Protein AF-A0A9D4BK96-F1 (afdb_monomer)

Sequence (58 aa):
MLNTNNILYIGGLQDVEQRTLGRFKSGFSGCLRDLVLDGYTLDMLAIADSGRNIKPCL

Organism: Dreissena polymorpha (NCBI:txid45954)

Foldseek 3Di:
DDDPPDDDDAQADPPRCVVVVNPDDHGHDDDDDQDADPNDTDPCVVPDPDDDPDDDDD

InterPro domains:
  IPR001791 Laminin G domain [PF02210] (2-39)
  IPR001791 Laminin G domain [PS50025] (1-57)
  IPR013320 Concanavalin A-like lectin/glucanase domain superfamily [SSF49899] (2-57)

pLDDT: mean 92.09, std 6.47, range [59.0, 97.0]

Radius of gyration: 12.92 Å; Cα contacts (8 Å, |Δi|>4): 30; chains: 1; bounding box: 38×20×29 Å

Mean predicted aligned error: 3.66 Å

Secondary structure (DSSP, 8-state):
-----S----S--TTHHHHTTTS-SS---S-----EETTEEP-HHHH-S--SS-----

Solvent-accessible surface area (backbone atoms only — not comparable to full-atom values): 4274 Å² total; per-residue (Å²): 139,82,93,68,96,61,89,86,74,72,60,45,64,83,61,36,29,71,77,46,74,64,73,37,84,65,60,66,85,84,86,86,75,88,47,66,56,98,87,42,78,53,60,68,82,82,69,51,92,76,87,75,97,77,72,86,79,133

Structure (mmCIF, N/CA/C/O backbone):
data_AF-A0A9D4BK96-F1
#
_entry.id   AF-A0A9D4BK96-F1
#
loop_
_atom_site.group_PDB
_atom_site.id
_atom_site.type_symbol
_atom_site.label_atom_id
_atom_site.label_alt_id
_atom_site.label_comp_id
_atom_site.label_asym_id
_atom_site.label_entity_id
_atom_site.label_seq_id
_atom_site.pdbx_PDB_ins_code
_atom_site.Cartn_x
_atom_site.Cartn_y
_atom_site.Cartn_z
_atom_site.occupancy
_atom_site.B_iso_or_equiv
_atom_site.auth_seq_id
_atom_site.auth_comp_id
_atom_site.auth_asym_id
_atom_site.auth_atom_id
_atom_site.pdbx_PDB_model_num
ATOM 1 N N . MET A 1 1 ? -20.056 -7.095 -0.813 1.00 59.00 1 MET A N 1
ATOM 2 C CA . MET A 1 1 ? -19.298 -6.218 -1.732 1.00 59.00 1 MET A CA 1
ATOM 3 C C . MET A 1 1 ? -18.520 -5.226 -0.884 1.00 59.00 1 MET A C 1
ATOM 5 O O . MET A 1 1 ? -19.077 -4.748 0.098 1.00 59.00 1 MET A O 1
ATOM 9 N N . LEU A 1 2 ? -17.249 -4.986 -1.202 1.00 76.38 2 LEU A N 1
ATOM 10 C CA . LEU A 1 2 ? -16.406 -4.002 -0.520 1.00 76.38 2 LEU A CA 1
ATOM 11 C C . LEU A 1 2 ? -16.321 -2.756 -1.411 1.00 76.38 2 LEU A C 1
ATOM 13 O O . LEU A 1 2 ? -16.073 -2.889 -2.604 1.00 76.38 2 LEU A O 1
ATOM 17 N N . ASN A 1 3 ? -16.538 -1.566 -0.853 1.00 79.56 3 ASN A N 1
ATOM 18 C CA . ASN A 1 3 ? -16.384 -0.315 -1.598 1.00 79.56 3 ASN A CA 1
ATOM 19 C C . ASN A 1 3 ? -14.906 0.100 -1.564 1.00 79.56 3 ASN A C 1
ATOM 21 O O . ASN A 1 3 ? -14.417 0.521 -0.517 1.00 79.56 3 ASN A O 1
ATOM 25 N N . THR A 1 4 ? -14.198 -0.034 -2.689 1.00 81.62 4 THR A N 1
ATOM 26 C CA . THR A 1 4 ? -12.737 0.170 -2.782 1.00 81.62 4 THR A CA 1
ATOM 27 C C . THR A 1 4 ? -12.336 1.178 -3.857 1.00 81.62 4 THR A C 1
ATOM 29 O O . THR A 1 4 ? -11.306 1.021 -4.501 1.00 81.62 4 THR A O 1
ATOM 32 N N . ASN A 1 5 ? -13.114 2.242 -4.050 1.00 77.81 5 ASN A N 1
ATOM 33 C CA . ASN A 1 5 ? -12.842 3.272 -5.069 1.00 77.81 5 ASN A CA 1
ATOM 34 C C . ASN A 1 5 ? -11.624 4.171 -4.743 1.00 77.81 5 ASN A C 1
ATOM 36 O O . ASN A 1 5 ? -11.477 5.245 -5.317 1.00 77.81 5 ASN A O 1
ATOM 40 N N . ASN A 1 6 ? -10.777 3.756 -3.800 1.00 78.69 6 ASN A N 1
ATOM 41 C CA . ASN A 1 6 ? -9.678 4.533 -3.241 1.00 78.69 6 ASN A CA 1
ATOM 42 C C . ASN A 1 6 ? -8.332 3.835 -3.492 1.00 78.69 6 ASN A C 1
ATOM 44 O O . ASN A 1 6 ? -8.270 2.685 -3.919 1.00 78.69 6 ASN A O 1
ATOM 48 N N . ILE A 1 7 ? -7.248 4.543 -3.177 1.00 86.81 7 ILE A N 1
ATOM 49 C CA . ILE A 1 7 ? -5.866 4.070 -3.314 1.00 86.81 7 ILE A CA 1
ATOM 50 C C . ILE A 1 7 ? -5.613 2.826 -2.447 1.00 86.81 7 ILE A C 1
ATOM 52 O O . ILE A 1 7 ? -5.992 2.780 -1.272 1.00 86.81 7 ILE A O 1
ATOM 56 N N . LEU A 1 8 ? -4.914 1.844 -3.023 1.00 90.56 8 LEU A N 1
ATOM 57 C CA . LEU A 1 8 ? -4.391 0.676 -2.318 1.00 90.56 8 LEU A CA 1
ATOM 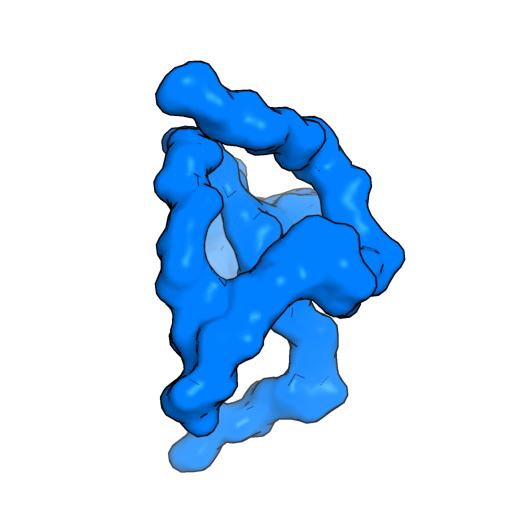58 C C . LEU A 1 8 ? -3.037 1.005 -1.674 1.00 90.56 8 LEU A C 1
ATOM 60 O O . LEU A 1 8 ? -2.111 1.442 -2.351 1.00 90.56 8 LEU A O 1
ATOM 64 N N . TYR A 1 9 ? -2.910 0.745 -0.373 1.00 93.31 9 TYR A N 1
ATOM 65 C CA . TYR A 1 9 ? -1.654 0.877 0.368 1.00 93.31 9 TYR A CA 1
ATOM 66 C C . TYR A 1 9 ? -1.058 -0.503 0.645 1.00 93.31 9 TYR A C 1
ATOM 68 O O . TYR A 1 9 ? -1.757 -1.399 1.119 1.00 93.31 9 TYR A O 1
ATOM 76 N N . ILE A 1 10 ? 0.240 -0.664 0.389 1.00 94.75 10 ILE A N 1
ATOM 77 C CA . ILE A 1 10 ? 0.978 -1.915 0.598 1.00 94.75 10 ILE A CA 1
ATOM 78 C C . ILE A 1 10 ? 2.146 -1.639 1.536 1.00 94.75 10 ILE A C 1
ATOM 80 O O . ILE A 1 10 ? 2.805 -0.607 1.442 1.00 94.75 10 ILE A O 1
ATOM 84 N N . GLY A 1 11 ? 2.389 -2.549 2.477 1.00 95.44 11 GLY A N 1
ATOM 85 C CA . GLY A 1 11 ? 3.447 -2.409 3.478 1.00 95.44 11 GLY A CA 1
ATOM 86 C C . GLY A 1 11 ? 3.082 -1.465 4.629 1.00 95.44 11 GLY A C 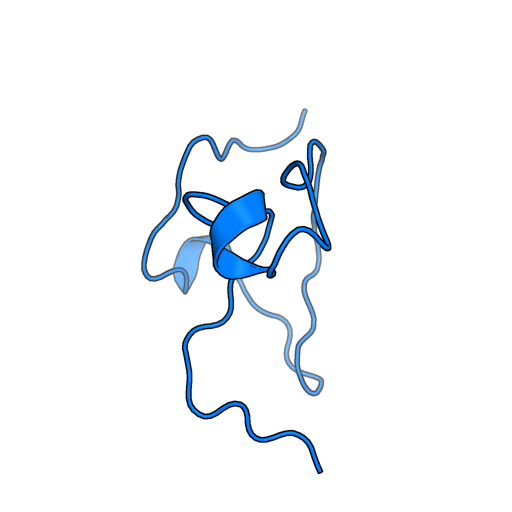1
ATOM 87 O O . GLY A 1 11 ? 3.405 -1.738 5.776 1.00 95.44 11 GLY A O 1
ATOM 88 N N . GLY A 1 12 ? 2.343 -0.389 4.379 1.00 94.69 12 GLY A N 1
ATOM 89 C CA . GLY A 1 12 ? 1.876 0.512 5.426 1.00 94.69 12 GLY A CA 1
ATOM 90 C C . GLY A 1 12 ? 1.282 1.795 4.869 1.00 94.69 12 GLY A C 1
ATOM 91 O O . GLY A 1 12 ? 1.098 1.949 3.665 1.00 94.69 12 GLY A O 1
ATOM 92 N N . LEU A 1 13 ? 0.984 2.725 5.769 1.00 93.31 13 LEU A N 1
ATOM 93 C CA . LEU A 1 13 ? 0.478 4.055 5.454 1.00 93.31 13 LEU A CA 1
ATOM 94 C C . LEU A 1 13 ? 0.992 5.067 6.484 1.00 93.31 13 LEU A C 1
ATOM 96 O O . LEU A 1 13 ? 1.467 4.687 7.552 1.00 93.31 13 LEU A O 1
ATOM 100 N N . GLN A 1 14 ? 0.918 6.356 6.163 1.00 91.50 14 GLN A N 1
ATOM 101 C CA . GLN A 1 14 ? 1.242 7.412 7.122 1.00 91.50 14 GLN A CA 1
ATOM 102 C C . GLN A 1 14 ? 0.252 7.376 8.296 1.00 91.50 14 GLN A C 1
ATOM 104 O O . GLN A 1 14 ? -0.937 7.160 8.071 1.00 91.50 14 GLN A O 1
ATOM 109 N N . ASP A 1 15 ? 0.742 7.570 9.522 1.00 93.75 15 ASP A N 1
ATOM 110 C CA . ASP A 1 15 ? -0.061 7.583 10.753 1.00 93.75 15 ASP A CA 1
ATOM 111 C C . ASP A 1 15 ? -0.988 6.358 10.875 1.00 93.75 15 ASP A C 1
ATOM 113 O O . ASP A 1 15 ? -2.197 6.489 11.074 1.00 93.75 15 ASP A O 1
ATOM 117 N N . VAL A 1 16 ? -0.417 5.148 10.722 1.00 95.50 16 VAL A N 1
ATOM 118 C CA . VAL A 1 16 ? -1.143 3.856 10.703 1.00 95.50 16 VAL A CA 1
ATOM 119 C C . VAL A 1 16 ? -2.169 3.757 11.829 1.00 95.50 16 VAL A C 1
ATOM 121 O O . VAL A 1 16 ? -3.317 3.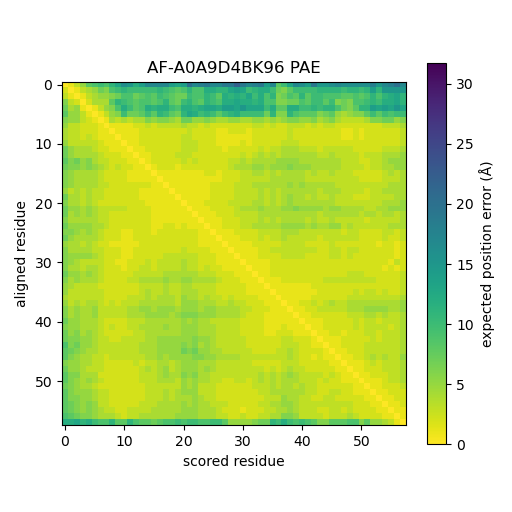393 11.578 1.00 95.50 16 VAL A O 1
ATOM 124 N N . GLU A 1 17 ? -1.784 4.121 13.050 1.00 97.00 17 GLU A N 1
ATOM 125 C CA . GLU A 1 17 ? -2.673 4.071 14.210 1.00 97.00 17 GLU A CA 1
ATOM 126 C C . GLU A 1 17 ? -3.894 4.975 14.026 1.00 97.00 17 GLU A C 1
ATOM 128 O O . GLU A 1 17 ? -5.026 4.510 14.146 1.00 97.00 17 GLU A O 1
ATOM 133 N N . GLN A 1 18 ? -3.701 6.231 13.625 1.00 97.00 18 GLN A N 1
ATOM 134 C CA . GLN A 1 18 ? -4.802 7.165 13.399 1.00 97.00 18 GLN A CA 1
ATOM 135 C C . GLN A 1 18 ? -5.685 6.733 12.220 1.00 97.00 18 GLN A C 1
ATOM 137 O O . GLN A 1 18 ? -6.911 6.693 12.331 1.00 97.00 18 GLN A O 1
ATOM 142 N N . ARG A 1 19 ? -5.074 6.371 11.088 1.00 93.25 19 ARG A N 1
ATOM 143 C CA . ARG A 1 19 ? -5.778 6.018 9.843 1.00 93.25 19 ARG A CA 1
ATOM 144 C C . ARG A 1 19 ? -6.536 4.697 9.922 1.00 93.25 19 ARG A C 1
ATOM 146 O O . ARG A 1 19 ? -7.409 4.449 9.094 1.00 93.25 19 ARG A O 1
ATOM 153 N N . THR A 1 20 ? -6.203 3.861 10.898 1.00 93.88 20 THR A N 1
ATOM 154 C CA . THR A 1 20 ? -6.866 2.577 11.145 1.00 93.88 20 THR A CA 1
ATOM 155 C C . THR A 1 20 ? -7.692 2.583 12.431 1.00 93.88 20 THR A C 1
ATOM 157 O O . THR A 1 20 ? -8.134 1.522 12.869 1.00 93.88 20 THR A O 1
ATOM 160 N N . LEU A 1 21 ? -7.927 3.760 13.029 1.00 96.50 21 LEU A N 1
ATOM 161 C CA . LEU A 1 21 ? -8.699 3.939 14.267 1.00 96.50 21 LEU A CA 1
ATOM 162 C C . LEU A 1 21 ? -8.183 3.061 15.421 1.00 96.50 21 LEU A C 1
ATOM 164 O O . LEU A 1 21 ? -8.948 2.405 16.124 1.00 96.50 21 LEU A O 1
ATOM 168 N N . GLY A 1 22 ? -6.863 3.006 15.581 1.00 96.81 22 GLY A N 1
ATOM 169 C CA . GLY A 1 22 ? -6.181 2.238 16.620 1.00 96.81 22 GLY A CA 1
ATOM 170 C C . GLY A 1 22 ? -6.056 0.741 16.334 1.00 96.81 22 GLY A C 1
ATOM 171 O O . GLY A 1 22 ? -5.484 0.017 17.148 1.00 96.81 22 GLY A O 1
ATOM 172 N N . ARG A 1 23 ? -6.564 0.244 15.195 1.00 96.94 23 ARG A N 1
ATOM 173 C CA . ARG A 1 23 ? -6.537 -1.192 14.876 1.00 96.94 23 ARG A CA 1
ATOM 174 C C . ARG A 1 23 ? -5.122 -1.722 14.659 1.00 96.94 23 ARG A C 1
ATOM 176 O O . ARG A 1 23 ? -4.822 -2.837 15.079 1.00 96.94 23 ARG A O 1
ATOM 183 N N . PHE A 1 24 ? -4.277 -0.951 13.985 1.00 96.81 24 PHE A N 1
ATOM 184 C CA . PHE A 1 24 ? -2.894 -1.317 13.705 1.00 96.81 24 PHE A CA 1
ATOM 185 C C . PHE A 1 24 ? -1.962 -0.234 14.234 1.00 96.81 24 PHE A C 1
ATOM 187 O O . PHE A 1 24 ? -2.196 0.947 14.012 1.00 96.81 24 PHE A O 1
ATOM 194 N N . LYS A 1 25 ? -0.888 -0.639 14.913 1.00 96.25 25 LYS A N 1
ATOM 195 C CA . LYS A 1 25 ? 0.093 0.294 15.494 1.00 96.25 25 LYS A CA 1
ATOM 196 C C . LYS A 1 25 ? 1.328 0.505 14.623 1.00 96.25 25 LYS A C 1
ATOM 198 O O . LYS A 1 25 ? 2.057 1.470 14.807 1.00 96.25 25 LYS A O 1
ATOM 203 N N . SER A 1 26 ? 1.571 -0.390 13.672 1.00 96.00 26 SER A N 1
ATOM 204 C CA . SER A 1 26 ? 2.738 -0.344 12.797 1.00 96.00 26 SER A CA 1
ATOM 205 C C . SER A 1 26 ? 2.408 -0.888 11.414 1.00 96.00 26 SER A C 1
ATOM 207 O O . SER A 1 26 ? 1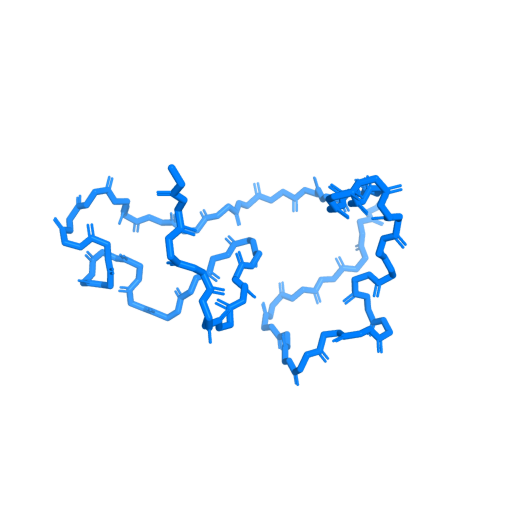.474 -1.674 11.244 1.00 96.00 26 SER A O 1
ATOM 209 N N . GLY A 1 27 ? 3.204 -0.471 10.431 1.00 95.50 27 GLY A N 1
ATOM 210 C CA . GLY A 1 27 ? 3.239 -1.114 9.124 1.00 95.50 27 GLY A CA 1
ATOM 211 C C . GLY A 1 27 ? 3.948 -2.469 9.171 1.00 95.50 27 GLY A C 1
ATOM 212 O O . GLY A 1 27 ? 4.522 -2.873 10.184 1.00 95.50 27 GLY A O 1
ATOM 213 N N . PHE A 1 28 ? 3.907 -3.157 8.042 1.00 96.56 28 PHE A N 1
ATOM 214 C CA . PHE A 1 28 ? 4.660 -4.365 7.763 1.00 96.56 28 PHE A CA 1
ATOM 215 C C . PHE A 1 28 ? 6.159 -4.058 7.625 1.00 96.56 28 PHE A C 1
ATOM 217 O O . PHE A 1 28 ? 6.554 -3.079 6.992 1.00 96.56 28 PHE A O 1
ATOM 224 N N . SER A 1 29 ? 6.989 -4.931 8.197 1.00 96.19 29 SER A N 1
ATOM 225 C CA . SER A 1 29 ? 8.447 -4.907 8.071 1.00 96.19 29 SER A CA 1
ATOM 226 C C . SER A 1 29 ? 8.911 -6.274 7.585 1.00 96.19 29 SER A C 1
ATOM 228 O O . SER A 1 29 ? 8.790 -7.265 8.306 1.00 96.19 29 SER A O 1
ATOM 230 N N . GLY A 1 30 ? 9.386 -6.337 6.345 1.00 96.12 30 GLY A N 1
ATOM 231 C CA . GLY A 1 30 ? 9.787 -7.580 5.702 1.00 96.12 30 GLY A CA 1
ATOM 232 C C . GLY A 1 30 ? 9.796 -7.465 4.183 1.00 96.12 30 GLY A C 1
ATOM 233 O O . GLY A 1 30 ? 9.787 -6.368 3.626 1.00 96.12 30 GLY A O 1
ATOM 234 N N . CYS A 1 31 ? 9.782 -8.620 3.526 1.00 96.81 31 CYS A N 1
ATOM 235 C CA . CYS A 1 31 ? 9.833 -8.745 2.076 1.00 96.81 31 CYS A CA 1
ATOM 236 C C . CYS A 1 31 ? 8.492 -9.206 1.511 1.00 96.81 31 CYS A C 1
ATOM 238 O O . CYS A 1 31 ? 7.873 -10.124 2.047 1.00 96.81 31 CYS A O 1
ATOM 240 N N . LEU A 1 32 ? 8.072 -8.586 0.409 1.00 95.06 32 LEU A N 1
ATOM 241 C CA . LEU A 1 32 ?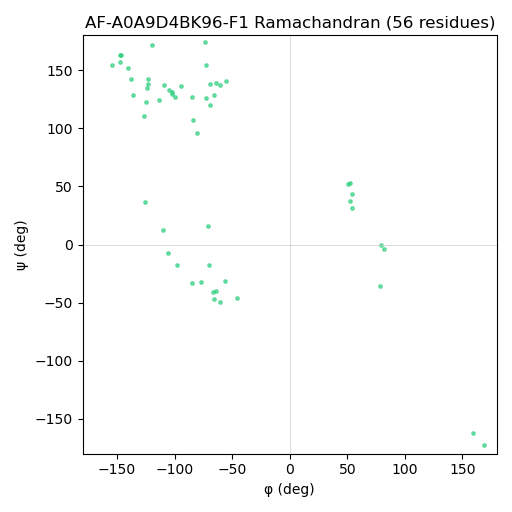 6.912 -8.988 -0.384 1.00 95.06 32 LEU A CA 1
ATOM 242 C C . LEU A 1 32 ? 7.370 -9.238 -1.822 1.00 95.06 32 LEU A C 1
ATOM 244 O O . LEU A 1 32 ? 8.217 -8.514 -2.342 1.00 95.06 32 LEU A O 1
ATOM 248 N N . ARG A 1 33 ? 6.801 -10.258 -2.461 1.00 94.69 33 ARG A N 1
ATOM 249 C CA . ARG A 1 33 ? 7.005 -10.597 -3.875 1.00 94.69 33 ARG A CA 1
ATOM 250 C C . ARG A 1 33 ? 5.721 -11.184 -4.450 1.00 94.69 33 ARG A C 1
ATOM 252 O O . ARG A 1 33 ? 4.865 -11.614 -3.682 1.00 94.69 33 ARG A O 1
ATOM 259 N N . ASP A 1 34 ? 5.627 -11.212 -5.777 1.00 94.56 34 ASP A N 1
ATOM 260 C CA . ASP A 1 34 ? 4.538 -11.849 -6.531 1.00 94.56 34 ASP A CA 1
ATOM 261 C C . ASP A 1 34 ? 3.138 -11.389 -6.090 1.00 94.56 34 ASP A C 1
ATOM 263 O O . ASP A 1 34 ? 2.267 -12.192 -5.754 1.00 94.56 34 ASP A O 1
ATOM 267 N N . LEU A 1 35 ? 2.918 -10.073 -6.063 1.00 94.75 35 LEU A N 1
ATOM 268 C CA . LEU A 1 35 ? 1.617 -9.522 -5.705 1.00 94.75 35 LEU A CA 1
ATOM 269 C C . LEU A 1 35 ? 0.595 -9.821 -6.806 1.00 94.75 35 LEU A C 1
ATOM 271 O O . LEU A 1 35 ? 0.742 -9.351 -7.932 1.00 94.75 35 LEU A O 1
ATOM 275 N N . VAL A 1 36 ? -0.465 -10.545 -6.453 1.00 96.25 36 VAL A N 1
ATOM 276 C CA . VAL A 1 36 ? -1.607 -10.812 -7.334 1.00 96.25 36 VAL A CA 1
ATOM 277 C C . VAL A 1 36 ? -2.845 -10.128 -6.770 1.00 96.25 36 VAL A C 1
ATOM 279 O O . VAL A 1 36 ? -3.225 -10.372 -5.624 1.00 96.25 36 VAL A O 1
ATOM 282 N N . LEU A 1 37 ? -3.483 -9.280 -7.574 1.00 92.00 37 LEU A N 1
ATOM 283 C CA . LEU A 1 37 ? -4.720 -8.587 -7.233 1.00 92.00 37 LEU A CA 1
ATOM 284 C C . LEU A 1 37 ? -5.770 -8.874 -8.303 1.00 92.00 37 LEU A C 1
ATOM 286 O O . LEU A 1 37 ? -5.535 -8.624 -9.479 1.00 92.00 37 LEU A O 1
ATOM 290 N N . ASP A 1 38 ? -6.913 -9.416 -7.887 1.00 91.44 38 ASP A N 1
ATOM 291 C CA . ASP A 1 38 ? -8.013 -9.799 -8.787 1.00 91.44 38 ASP A CA 1
ATOM 292 C C . ASP A 1 38 ? -7.566 -10.703 -9.959 1.00 91.44 38 ASP A C 1
ATOM 294 O O . ASP A 1 38 ? -8.003 -10.571 -11.095 1.00 91.44 38 ASP A O 1
ATOM 298 N N . GLY A 1 39 ? -6.620 -11.611 -9.686 1.00 95.56 39 GLY A N 1
ATOM 299 C CA . GLY A 1 39 ? -6.042 -12.516 -10.687 1.00 95.56 39 GLY A CA 1
ATOM 300 C C . GLY A 1 39 ? -4.930 -11.911 -11.552 1.00 95.56 39 GLY A C 1
ATOM 301 O O . GLY A 1 39 ? -4.303 -12.642 -12.316 1.00 95.56 39 GLY A O 1
ATOM 302 N N . TYR A 1 40 ? -4.628 -10.620 -11.403 1.00 94.38 40 TYR A N 1
ATOM 303 C CA . TYR A 1 40 ? -3.564 -9.943 -12.141 1.00 94.38 40 TYR A CA 1
ATOM 304 C C . TYR A 1 40 ? -2.297 -9.818 -11.302 1.00 94.38 40 TYR A C 1
ATOM 306 O O . TYR A 1 40 ? -2.320 -9.276 -10.196 1.00 94.38 40 TYR A O 1
ATOM 314 N N . THR A 1 41 ? -1.174 -10.280 -11.847 1.00 95.62 41 THR A N 1
ATOM 315 C CA . THR A 1 41 ? 0.142 -10.038 -11.251 1.00 95.62 41 THR A CA 1
ATOM 316 C C . THR A 1 41 ? 0.540 -8.583 -11.461 1.00 95.62 41 THR A C 1
ATOM 318 O O . THR A 1 41 ? 0.555 -8.089 -12.588 1.00 95.62 41 THR A O 1
ATOM 321 N N . LEU A 1 42 ? 0.876 -7.906 -10.370 1.00 94.19 42 LEU A N 1
ATOM 322 C CA . LEU A 1 42 ? 1.255 -6.502 -10.351 1.00 94.19 42 LEU A CA 1
ATOM 323 C C . LEU A 1 42 ? 2.773 -6.357 -10.221 1.00 94.19 42 LEU A C 1
ATOM 325 O O . LEU A 1 42 ? 3.382 -6.904 -9.298 1.00 94.19 42 LEU A O 1
ATOM 329 N N . ASP A 1 43 ? 3.375 -5.550 -11.094 1.00 92.88 43 ASP A N 1
ATOM 330 C CA . ASP A 1 43 ? 4.733 -5.051 -10.881 1.00 92.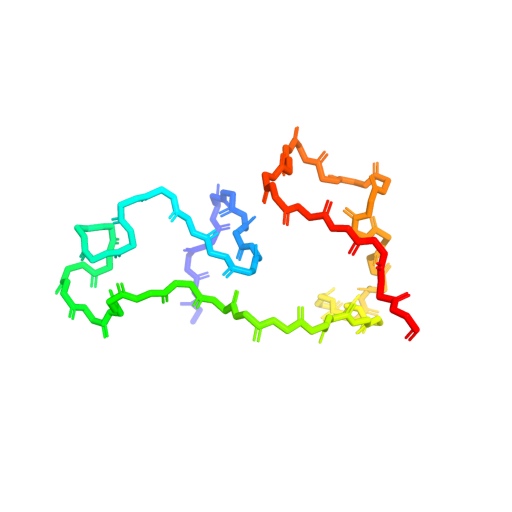88 43 ASP A CA 1
ATOM 331 C C . ASP A 1 43 ? 4.679 -3.867 -9.910 1.00 92.88 43 ASP A C 1
ATOM 333 O O . ASP A 1 43 ? 4.418 -2.726 -10.292 1.00 92.88 43 ASP A O 1
ATOM 337 N N . MET A 1 44 ? 4.914 -4.165 -8.631 1.00 90.88 44 MET A N 1
ATOM 338 C CA . MET A 1 44 ? 4.828 -3.196 -7.537 1.00 90.88 44 MET A CA 1
ATOM 339 C C . MET A 1 44 ? 5.722 -1.969 -7.738 1.00 90.88 44 MET A C 1
ATOM 341 O O . MET A 1 44 ? 5.365 -0.897 -7.262 1.00 90.88 44 MET A O 1
ATOM 345 N N . LEU A 1 45 ? 6.875 -2.105 -8.399 1.00 89.19 45 LEU A N 1
ATOM 346 C CA . LEU A 1 45 ? 7.792 -0.983 -8.598 1.00 89.19 45 LEU A CA 1
ATOM 347 C C . LEU A 1 45 ? 7.409 -0.156 -9.825 1.00 89.19 45 LEU A C 1
ATOM 349 O O . LEU A 1 45 ? 7.592 1.058 -9.808 1.00 89.19 45 LEU A O 1
ATOM 353 N N . ALA A 1 46 ? 6.863 -0.790 -10.863 1.00 91.75 46 ALA A N 1
ATOM 354 C CA . ALA A 1 46 ? 6.471 -0.093 -12.082 1.00 91.75 46 ALA A CA 1
ATOM 355 C C . ALA A 1 46 ? 5.159 0.694 -11.941 1.00 91.75 46 ALA A C 1
ATOM 357 O O . ALA A 1 46 ? 5.005 1.725 -12.591 1.00 91.75 46 ALA A O 1
ATOM 358 N N . ILE A 1 47 ? 4.210 0.217 -11.125 1.00 90.88 47 ILE A N 1
ATOM 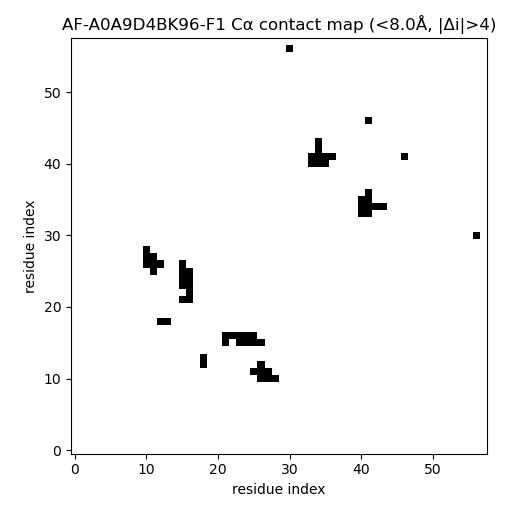359 C CA . ILE A 1 47 ? 2.853 0.795 -11.063 1.00 90.88 47 ILE A CA 1
ATOM 360 C C . ILE A 1 47 ? 2.580 1.633 -9.810 1.00 90.88 47 ILE A C 1
ATOM 362 O O . ILE A 1 47 ? 1.501 2.215 -9.693 1.00 90.88 47 ILE A O 1
ATOM 366 N N . ALA A 1 48 ? 3.495 1.650 -8.839 1.00 92.81 48 ALA A N 1
ATOM 367 C CA . ALA A 1 48 ? 3.281 2.397 -7.607 1.00 92.81 48 ALA A CA 1
ATOM 368 C C . ALA A 1 48 ? 3.234 3.907 -7.879 1.00 92.81 48 ALA A C 1
ATOM 370 O O . ALA A 1 48 ? 4.163 4.471 -8.450 1.00 92.81 48 ALA A O 1
ATOM 371 N N . ASP A 1 49 ? 2.184 4.566 -7.383 1.00 93.69 49 ASP A N 1
ATOM 372 C CA . ASP A 1 49 ? 2.088 6.032 -7.371 1.00 93.69 49 ASP A CA 1
ATOM 373 C C . ASP A 1 49 ? 3.179 6.659 -6.483 1.00 93.69 49 ASP A C 1
ATOM 375 O O . ASP A 1 49 ? 3.803 7.658 -6.835 1.00 93.69 49 ASP A O 1
ATOM 379 N N . SER A 1 50 ? 3.464 6.039 -5.331 1.00 93.00 50 SER A N 1
ATOM 380 C CA . SER A 1 50 ? 4.555 6.451 -4.447 1.00 93.00 50 SER A CA 1
ATOM 381 C C . SER A 1 50 ? 5.085 5.304 -3.581 1.00 93.00 50 SER A C 1
ATOM 383 O O . SER A 1 50 ? 4.374 4.350 -3.265 1.00 93.00 50 SER A O 1
ATOM 385 N N . GLY A 1 51 ? 6.353 5.413 -3.164 1.00 92.25 51 GLY A N 1
ATOM 386 C CA . GLY A 1 51 ? 7.024 4.458 -2.279 1.00 92.25 51 GLY A CA 1
ATOM 387 C C . GLY A 1 51 ? 7.882 5.155 -1.221 1.00 92.25 51 GLY A C 1
ATOM 388 O O . GLY A 1 51 ? 8.512 6.175 -1.494 1.00 92.25 51 GLY A O 1
ATOM 389 N N . ARG A 1 5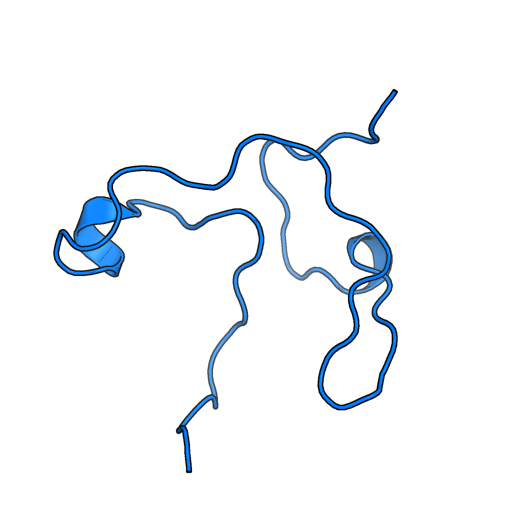2 ? 7.915 4.621 0.009 1.00 93.31 52 ARG A N 1
ATOM 390 C CA . ARG A 1 52 ? 8.714 5.167 1.126 1.00 93.31 52 ARG A CA 1
ATOM 391 C C . ARG A 1 52 ? 9.434 4.059 1.880 1.00 93.31 52 ARG A C 1
ATOM 393 O O . ARG A 1 52 ? 8.796 3.114 2.324 1.00 93.31 52 ARG A O 1
ATOM 400 N N . ASN A 1 53 ? 10.747 4.213 2.067 1.00 93.19 53 ASN A N 1
ATOM 401 C CA . ASN A 1 53 ? 11.607 3.242 2.759 1.00 93.19 53 ASN A CA 1
ATOM 402 C C . ASN A 1 53 ? 11.529 1.812 2.188 1.00 93.19 53 ASN A C 1
ATOM 404 O O . ASN A 1 53 ? 11.718 0.841 2.915 1.00 93.19 53 ASN A O 1
ATOM 408 N N . ILE A 1 54 ? 11.283 1.689 0.882 1.00 93.00 54 ILE A N 1
ATOM 409 C CA . ILE A 1 54 ? 11.249 0.410 0.166 1.00 93.00 54 ILE A CA 1
ATOM 410 C C . ILE A 1 54 ? 12.628 0.162 -0.442 1.00 93.00 54 ILE A C 1
ATOM 412 O O . ILE A 1 54 ? 13.242 1.075 -0.996 1.00 93.00 54 ILE A O 1
ATOM 416 N N . LYS A 1 55 ? 13.118 -1.072 -0.329 1.00 93.38 55 LYS A N 1
ATOM 417 C CA . LYS A 1 55 ? 14.376 -1.524 -0.929 1.00 93.38 55 LYS A CA 1
ATOM 418 C C . LYS A 1 55 ? 14.197 -2.942 -1.472 1.00 93.38 55 LYS A C 1
ATOM 420 O O . LYS A 1 55 ? 13.384 -3.682 -0.914 1.00 93.38 55 LYS A O 1
ATOM 425 N N . PRO A 1 56 ? 14.949 -3.337 -2.513 1.00 93.38 56 PRO A N 1
ATOM 426 C CA . PRO A 1 56 ? 15.043 -4.736 -2.898 1.00 93.38 56 PRO A CA 1
ATOM 427 C C . PRO A 1 56 ? 15.50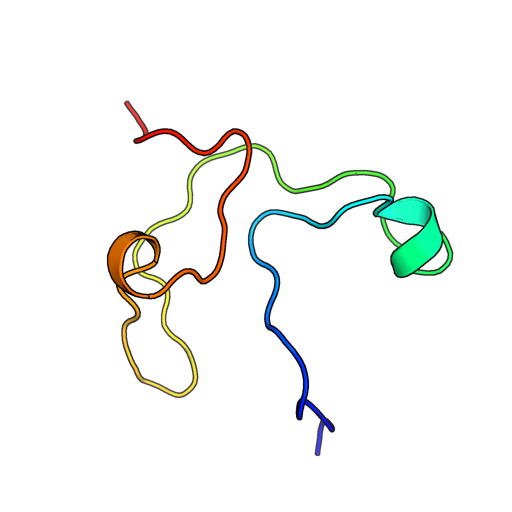0 -5.590 -1.714 1.00 93.38 56 PRO A C 1
ATOM 429 O O . PRO A 1 56 ? 16.348 -5.167 -0.923 1.00 93.38 56 PRO A O 1
ATOM 432 N N . CYS A 1 57 ? 14.919 -6.777 -1.597 1.00 93.62 57 CYS A N 1
ATOM 433 C CA . CYS A 1 57 ? 15.342 -7.760 -0.611 1.00 93.62 57 CYS A CA 1
ATOM 434 C C . CYS A 1 57 ? 16.685 -8.387 -0.998 1.00 93.62 57 CYS A C 1
ATOM 436 O O . CYS A 1 57 ? 17.042 -8.389 -2.178 1.00 93.62 57 CYS A O 1
ATOM 438 N N . LEU A 1 58 ? 17.412 -8.872 0.015 1.00 91.50 58 LEU A N 1
ATOM 439 C CA . LEU A 1 58 ? 18.653 -9.634 -0.152 1.00 91.50 58 LEU A CA 1
ATOM 440 C C . LEU A 1 58 ? 18.375 -11.043 -0.681 1.00 91.50 58 LEU A C 1
ATOM 442 O O . LEU A 1 58 ? 17.329 -11.613 -0.288 1.00 91.50 58 LEU A O 1
#